Protein AF-A0A7K6CQE2-F1 (afdb_monomer_lite)

Radius of gyration: 11.88 Å; chains: 1; bounding box: 22×21×36 Å

Sequence (75 aa):
KEEPWETALKTTVVDIEVGEFRGHRVSVWDLLHSQYIPEENRKELLELYEAGELTLEQVKTVVSTIVTRTAAAAA

Structure (mmCIF, N/CA/C/O backbone):
data_AF-A0A7K6CQE2-F1
#
_entry.id   AF-A0A7K6CQE2-F1
#
loop_
_atom_site.group_PDB
_atom_site.id
_atom_site.type_symbol
_atom_site.label_atom_id
_atom_site.label_alt_id
_atom_site.label_comp_id
_atom_site.label_asym_id
_atom_site.label_entity_id
_atom_site.label_seq_id
_atom_site.pdbx_PDB_ins_code
_atom_site.Cartn_x
_atom_site.Cartn_y
_atom_site.Cartn_z
_atom_site.occupancy
_atom_site.B_iso_or_equiv
_atom_site.auth_seq_id
_atom_site.auth_comp_id
_atom_site.auth_asym_id
_atom_site.auth_atom_id
_atom_site.pdbx_PDB_model_num
ATOM 1 N N . LYS A 1 1 ? -2.779 -13.450 17.554 1.00 54.03 1 LYS A N 1
ATOM 2 C CA . LYS A 1 1 ? -3.939 -12.663 17.082 1.00 54.03 1 LYS A CA 1
ATOM 3 C C . LYS A 1 1 ? -3.496 -12.073 15.761 1.00 54.03 1 LYS A C 1
ATOM 5 O O . LYS A 1 1 ? -2.415 -11.511 15.755 1.00 54.03 1 LYS A O 1
ATOM 10 N N . GLU A 1 2 ? -4.222 -12.300 14.673 1.00 62.69 2 GLU A N 1
ATOM 11 C CA . GLU A 1 2 ? -3.968 -11.534 13.449 1.00 62.69 2 GLU A CA 1
ATOM 12 C C . GLU A 1 2 ? -4.425 -10.100 13.717 1.00 62.69 2 GLU A C 1
ATOM 14 O O . GLU A 1 2 ? -5.505 -9.888 14.282 1.00 62.69 2 GLU A O 1
ATOM 19 N N . GLU A 1 3 ? -3.574 -9.133 13.399 1.00 81.38 3 GLU A N 1
ATOM 20 C CA . GLU A 1 3 ? -3.905 -7.728 13.581 1.00 81.38 3 GLU A CA 1
ATOM 21 C C . GLU A 1 3 ? -4.965 -7.306 12.544 1.00 81.38 3 GLU A C 1
ATOM 23 O O . GLU A 1 3 ? -4.974 -7.802 11.409 1.00 81.38 3 GLU A O 1
ATOM 28 N N . PRO A 1 4 ? -5.884 -6.388 12.891 1.00 84.19 4 PRO A N 1
ATOM 29 C CA . PRO A 1 4 ? -6.945 -5.959 11.978 1.00 84.19 4 PRO A CA 1
ATOM 30 C C . PRO A 1 4 ? -6.389 -5.332 10.691 1.00 84.19 4 PRO A C 1
ATOM 32 O O . PRO A 1 4 ? -6.991 -5.459 9.623 1.00 84.19 4 PRO A O 1
ATOM 35 N N . TRP A 1 5 ? -5.212 -4.708 10.777 1.00 83.62 5 TRP A N 1
ATOM 36 C CA . TRP A 1 5 ? -4.509 -4.144 9.635 1.00 83.62 5 TRP A CA 1
ATOM 37 C C . TRP A 1 5 ? -4.023 -5.213 8.649 1.00 83.62 5 TRP A C 1
ATOM 39 O O . TRP A 1 5 ? -4.143 -5.033 7.438 1.00 83.62 5 TRP A O 1
ATOM 49 N N . GLU A 1 6 ? -3.561 -6.359 9.144 1.00 88.25 6 GLU A N 1
ATOM 50 C CA . GLU A 1 6 ? -3.064 -7.455 8.311 1.00 88.25 6 GLU A CA 1
ATOM 51 C C . GLU A 1 6 ? -4.197 -8.041 7.456 1.00 88.25 6 GLU A C 1
ATOM 53 O O . GLU A 1 6 ? -4.050 -8.254 6.251 1.00 88.25 6 GLU A O 1
ATOM 58 N N . THR A 1 7 ? -5.378 -8.216 8.055 1.00 90.25 7 THR A N 1
ATOM 59 C CA . THR A 1 7 ? -6.567 -8.692 7.332 1.00 90.25 7 THR A CA 1
ATOM 60 C C . THR A 1 7 ? -7.013 -7.685 6.266 1.00 90.25 7 THR A C 1
ATOM 62 O O . THR A 1 7 ? -7.356 -8.076 5.148 1.00 90.25 7 THR A O 1
ATOM 65 N N . ALA A 1 8 ? -6.972 -6.382 6.560 1.00 90.00 8 ALA A N 1
ATOM 66 C CA . ALA A 1 8 ? -7.305 -5.342 5.585 1.00 90.00 8 ALA A CA 1
ATOM 67 C C . ALA A 1 8 ? -6.368 -5.377 4.360 1.00 90.00 8 ALA A C 1
ATOM 69 O O . ALA A 1 8 ? -6.830 -5.289 3.220 1.00 90.00 8 ALA A O 1
ATOM 70 N N . LEU A 1 9 ? -5.066 -5.590 4.573 1.00 90.94 9 LEU A N 1
ATOM 71 C CA . LEU A 1 9 ? -4.086 -5.705 3.487 1.00 90.94 9 LEU A CA 1
ATOM 72 C C . LEU A 1 9 ? -4.256 -6.996 2.672 1.00 90.94 9 LEU A C 1
ATOM 74 O O . LEU A 1 9 ? -4.167 -6.949 1.445 1.00 90.94 9 LEU A O 1
ATOM 78 N N . LYS A 1 10 ? -4.542 -8.133 3.322 1.00 90.88 10 LYS A N 1
ATOM 79 C CA . LYS A 1 10 ? -4.799 -9.421 2.646 1.00 90.88 10 LYS A CA 1
ATOM 80 C C . LYS A 1 10 ? -6.093 -9.408 1.825 1.00 90.88 10 LYS A C 1
ATOM 82 O O . LYS A 1 10 ? -6.162 -10.012 0.760 1.00 90.88 10 LYS A O 1
ATOM 87 N N . THR A 1 11 ? -7.128 -8.726 2.312 1.00 91.88 11 THR A N 1
ATOM 88 C CA . THR A 1 11 ? -8.425 -8.618 1.615 1.00 91.88 11 THR A CA 1
ATOM 89 C C . THR A 1 11 ? -8.394 -7.608 0.470 1.00 91.88 11 THR A C 1
ATOM 91 O O . THR A 1 11 ? -9.153 -7.733 -0.494 1.00 91.88 11 THR A O 1
ATOM 94 N N . THR A 1 12 ? -7.501 -6.621 0.542 1.00 91.12 12 THR A N 1
ATOM 95 C CA . THR A 1 12 ? -7.335 -5.619 -0.510 1.00 91.12 12 THR A CA 1
ATOM 96 C C . THR A 1 12 ? -6.503 -6.183 -1.642 1.00 91.12 12 THR A C 1
ATOM 98 O O . THR A 1 12 ? -5.307 -6.410 -1.497 1.00 91.12 12 THR A O 1
ATOM 101 N N . VAL A 1 13 ? -7.130 -6.356 -2.802 1.00 90.56 13 VAL A N 1
ATOM 102 C CA . VAL A 1 13 ? -6.454 -6.799 -4.023 1.00 90.56 13 VAL A CA 1
ATOM 103 C C . VAL A 1 13 ? -6.189 -5.640 -4.975 1.00 90.56 13 VAL A C 1
ATOM 105 O O . VAL A 1 13 ? -6.983 -4.697 -5.097 1.00 90.56 13 VAL A O 1
ATOM 108 N N . VAL A 1 14 ? -5.060 -5.727 -5.665 1.00 88.12 14 VAL A N 1
ATOM 109 C CA . VAL A 1 14 ? -4.609 -4.779 -6.677 1.00 88.12 14 VAL A CA 1
ATOM 110 C C . VAL A 1 14 ? -4.502 -5.519 -7.997 1.00 88.12 14 VAL A C 1
ATOM 112 O O . VAL A 1 14 ? -3.960 -6.622 -8.059 1.00 88.12 14 VAL A O 1
ATOM 115 N N . ASP A 1 15 ? -5.062 -4.912 -9.036 1.00 87.00 15 ASP A N 1
ATOM 116 C CA . ASP A 1 15 ? -4.861 -5.368 -10.403 1.00 87.00 15 ASP A CA 1
ATOM 117 C C . ASP A 1 15 ? -3.552 -4.754 -10.891 1.00 87.00 15 ASP A C 1
ATOM 119 O O . ASP A 1 15 ? -3.399 -3.529 -10.884 1.00 87.00 15 ASP A O 1
ATOM 123 N N . ILE A 1 16 ? -2.582 -5.602 -11.217 1.00 84.25 16 ILE A N 1
ATOM 124 C CA . ILE A 1 16 ? -1.300 -5.157 -11.746 1.00 84.25 16 ILE A CA 1
ATOM 125 C C . ILE A 1 16 ? -1.327 -5.374 -13.255 1.00 84.25 16 ILE A C 1
ATOM 127 O O . ILE A 1 16 ? -1.578 -6.473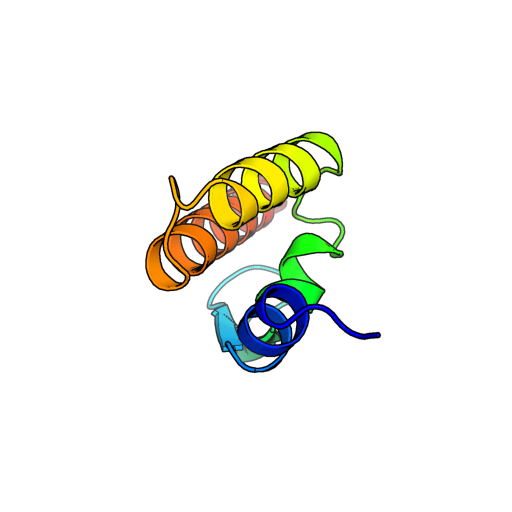 -13.746 1.00 84.25 16 ILE A O 1
ATOM 131 N N . GLU A 1 17 ? -1.049 -4.315 -14.010 1.00 81.31 17 GLU A N 1
ATOM 132 C CA . GLU A 1 17 ? -1.089 -4.344 -15.478 1.00 81.31 17 GLU A CA 1
ATOM 133 C C . GLU A 1 17 ? 0.301 -4.516 -16.114 1.00 81.31 17 GLU A C 1
ATOM 135 O O . GLU A 1 17 ? 0.435 -4.536 -17.340 1.00 81.31 17 GLU A O 1
ATOM 140 N N . VAL A 1 18 ? 1.348 -4.670 -15.295 1.00 78.31 18 VAL A N 1
ATOM 141 C CA . VAL A 1 18 ? 2.752 -4.717 -15.729 1.00 78.31 18 VAL A CA 1
ATOM 142 C C . VAL A 1 18 ? 3.572 -5.787 -14.995 1.00 78.31 18 VAL A C 1
ATOM 144 O O . VAL A 1 18 ? 3.202 -6.248 -13.920 1.00 78.31 18 VAL A O 1
ATOM 147 N N . GLY A 1 19 ? 4.713 -6.179 -15.568 1.00 77.06 19 GLY A N 1
ATOM 148 C CA . GLY A 1 19 ? 5.615 -7.166 -14.961 1.00 77.06 19 GLY A CA 1
ATOM 149 C C . GLY A 1 19 ? 5.033 -8.579 -14.883 1.00 77.06 19 GLY A C 1
ATOM 150 O O . GLY A 1 19 ? 4.143 -8.944 -15.650 1.00 77.06 19 GLY A O 1
ATOM 151 N N . GLU A 1 20 ? 5.542 -9.380 -13.944 1.00 79.75 20 GLU A N 1
ATOM 152 C CA . GLU A 1 20 ? 5.138 -10.783 -13.736 1.00 79.75 20 GLU A CA 1
ATOM 153 C C . GLU A 1 20 ? 3.698 -10.916 -13.218 1.00 79.75 20 GLU A C 1
ATOM 155 O O . GLU A 1 20 ? 3.017 -11.897 -13.499 1.00 79.75 20 GLU A O 1
ATOM 160 N N . PHE A 1 21 ? 3.201 -9.895 -12.516 1.00 81.44 21 PHE A N 1
ATOM 161 C CA . PHE A 1 21 ? 1.835 -9.867 -11.995 1.00 81.44 21 PHE A CA 1
ATOM 162 C C . PHE A 1 21 ? 0.807 -9.348 -13.002 1.00 81.44 21 PHE A C 1
ATOM 164 O O . PHE A 1 21 ? -0.362 -9.193 -12.653 1.00 81.44 21 PHE A O 1
ATOM 171 N N . ARG A 1 22 ? 1.208 -9.096 -14.255 1.00 82.94 22 ARG A N 1
ATOM 17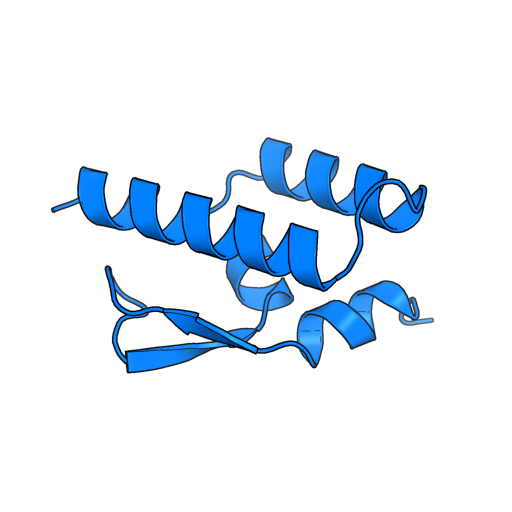2 C CA . ARG A 1 22 ? 0.303 -8.609 -15.295 1.00 82.94 22 ARG A CA 1
ATOM 173 C C . ARG A 1 22 ? -0.904 -9.537 -15.455 1.00 82.94 22 ARG A C 1
ATOM 175 O O . ARG A 1 22 ? -0.745 -10.725 -15.735 1.00 82.94 22 ARG A O 1
ATOM 182 N N . GLY A 1 23 ? -2.107 -8.983 -15.302 1.00 82.25 23 GLY A N 1
ATOM 183 C CA . GLY A 1 23 ? -3.366 -9.726 -15.428 1.00 82.25 23 GLY A CA 1
ATOM 184 C C . GLY A 1 23 ? -3.687 -10.629 -14.233 1.00 82.25 23 GLY A C 1
ATOM 185 O O . GLY A 1 23 ? -4.606 -11.444 -14.319 1.00 82.25 23 GLY A O 1
ATOM 186 N N . HIS A 1 24 ? -2.947 -10.491 -13.129 1.00 84.25 24 HIS A N 1
ATOM 187 C CA . HIS A 1 24 ? -3.208 -11.180 -11.873 1.00 84.25 24 HIS A CA 1
ATOM 188 C C . HIS A 1 24 ? -3.689 -10.187 -10.813 1.00 84.25 24 HIS A C 1
ATOM 190 O O . HIS A 1 24 ? -3.155 -9.088 -10.659 1.00 84.25 24 HIS A O 1
ATOM 196 N N . ARG A 1 25 ? -4.693 -10.611 -10.039 1.00 87.12 25 ARG A N 1
ATOM 197 C CA . ARG A 1 25 ? -5.161 -9.889 -8.852 1.00 87.12 25 ARG A CA 1
ATOM 198 C C . ARG A 1 25 ? -4.364 -10.372 -7.655 1.00 87.12 25 ARG A C 1
ATOM 200 O O . ARG A 1 25 ? -4.567 -11.495 -7.201 1.00 87.12 25 ARG A O 1
ATOM 207 N N . VAL A 1 26 ? -3.472 -9.526 -7.162 1.00 89.88 26 VAL A N 1
ATOM 208 C CA . VAL A 1 26 ? -2.567 -9.854 -6.054 1.00 89.88 26 VAL A CA 1
ATOM 209 C C . VAL A 1 26 ? -2.958 -9.019 -4.842 1.00 89.88 26 VAL A C 1
ATOM 211 O O . VAL A 1 26 ? -3.332 -7.852 -4.990 1.00 89.88 26 VAL A O 1
ATOM 214 N N . SER A 1 27 ? -2.939 -9.603 -3.643 1.00 92.25 27 SER A N 1
ATOM 215 C CA . SER A 1 27 ? -3.243 -8.834 -2.436 1.00 92.25 27 SER A CA 1
ATOM 216 C C . SER A 1 27 ? -2.142 -7.810 -2.153 1.00 92.25 27 SER A C 1
ATOM 218 O O . SER A 1 27 ? -0.977 -8.026 -2.486 1.00 92.25 27 SER A O 1
ATOM 220 N N . VAL A 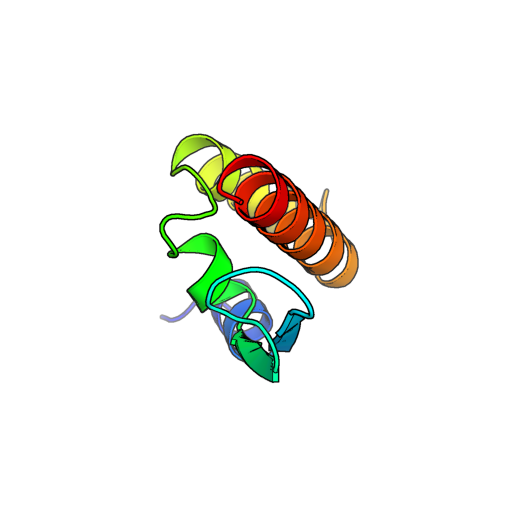1 28 ? -2.492 -6.684 -1.528 1.00 91.75 28 VAL A N 1
ATOM 221 C CA . VAL A 1 28 ? -1.502 -5.680 -1.104 1.00 91.75 28 VAL A CA 1
ATOM 222 C C . VAL A 1 28 ? -0.470 -6.326 -0.177 1.00 91.75 28 VAL A C 1
ATOM 224 O O . VAL A 1 28 ? 0.716 -6.033 -0.288 1.00 91.75 28 VAL A O 1
ATOM 227 N N . TRP A 1 29 ? -0.909 -7.247 0.684 1.00 91.94 29 TRP A N 1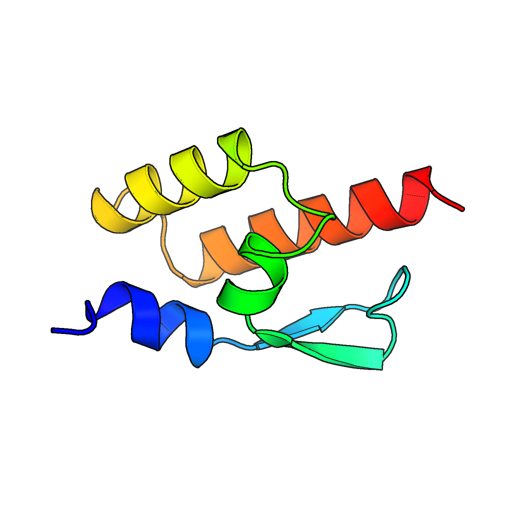
ATOM 228 C CA . TRP A 1 29 ? -0.032 -8.039 1.543 1.00 91.94 29 TRP A CA 1
ATOM 229 C C . TRP A 1 29 ? 0.976 -8.889 0.752 1.00 91.94 29 TRP A C 1
ATOM 231 O O . TRP A 1 29 ? 2.176 -8.822 1.015 1.00 91.94 29 TRP A O 1
ATOM 241 N N . ASP A 1 30 ? 0.513 -9.645 -0.245 1.00 90.31 30 ASP A N 1
ATOM 242 C CA . ASP A 1 30 ? 1.388 -10.471 -1.085 1.00 90.31 30 ASP A CA 1
ATOM 243 C C . ASP A 1 30 ? 2.365 -9.610 -1.894 1.00 90.31 30 ASP A C 1
ATOM 245 O O . ASP A 1 30 ? 3.529 -9.974 -2.037 1.00 90.31 30 ASP A O 1
ATOM 249 N N . LEU A 1 31 ? 1.934 -8.436 -2.372 1.00 89.50 31 LEU A N 1
ATOM 250 C CA . LEU A 1 31 ? 2.812 -7.487 -3.062 1.00 89.50 31 LEU A CA 1
ATOM 251 C C . LEU A 1 31 ? 3.875 -6.901 -2.126 1.00 89.50 31 LEU A C 1
ATOM 253 O O . LEU A 1 31 ? 5.038 -6.818 -2.517 1.00 89.50 31 LEU A O 1
ATOM 257 N N . LEU A 1 32 ? 3.506 -6.536 -0.896 1.00 89.31 32 LEU A N 1
ATOM 258 C CA . LEU A 1 32 ? 4.444 -6.078 0.136 1.00 89.31 32 LEU A CA 1
ATOM 259 C C . LEU A 1 32 ? 5.491 -7.148 0.466 1.00 89.31 32 LEU A C 1
ATOM 261 O O . LEU A 1 32 ? 6.643 -6.814 0.719 1.00 89.31 32 LEU A O 1
ATOM 265 N N . HIS A 1 33 ? 5.101 -8.423 0.453 1.00 86.12 33 HIS A N 1
ATOM 266 C CA . HIS A 1 33 ? 5.995 -9.567 0.650 1.00 86.12 33 HIS A CA 1
ATOM 267 C C . HIS A 1 33 ? 6.659 -10.074 -0.639 1.00 86.12 33 HIS A C 1
ATOM 269 O O . HIS A 1 33 ? 7.433 -11.032 -0.590 1.00 86.12 33 HIS A O 1
ATOM 275 N N . SER A 1 34 ? 6.382 -9.448 -1.782 1.00 86.69 34 SER A N 1
ATOM 276 C CA . SER A 1 34 ? 6.983 -9.816 -3.059 1.00 86.69 34 SER A CA 1
ATOM 277 C C . SER A 1 34 ? 8.364 -9.187 -3.231 1.00 86.69 34 SER A C 1
ATOM 279 O O . SER A 1 34 ? 8.680 -8.153 -2.648 1.00 86.69 34 SER A O 1
ATOM 281 N N . GLN A 1 35 ? 9.163 -9.754 -4.134 1.00 84.81 35 GLN A N 1
ATOM 282 C CA . GLN A 1 35 ? 10.477 -9.219 -4.516 1.00 84.81 35 GLN A CA 1
ATOM 283 C C . GLN A 1 35 ? 10.449 -7.796 -5.106 1.00 84.81 35 GLN A C 1
ATOM 285 O O . GLN A 1 35 ? 11.498 -7.175 -5.254 1.00 84.81 35 GLN A O 1
ATOM 290 N N . TYR A 1 36 ? 9.271 -7.276 -5.466 1.00 85.06 36 TYR A N 1
ATOM 291 C CA . TYR A 1 36 ? 9.129 -5.933 -6.031 1.00 85.06 36 TYR A CA 1
ATOM 292 C C . TYR A 1 36 ? 9.278 -4.837 -4.982 1.00 85.06 36 TYR A C 1
ATOM 294 O O . TYR A 1 36 ? 9.653 -3.715 -5.329 1.00 85.06 36 TYR A O 1
ATOM 302 N N . ILE A 1 37 ? 8.955 -5.153 -3.725 1.00 88.06 37 ILE A N 1
ATOM 303 C CA . ILE A 1 37 ? 9.002 -4.213 -2.614 1.00 88.06 37 ILE A CA 1
ATOM 304 C C . ILE A 1 37 ? 10.130 -4.646 -1.679 1.00 88.06 37 ILE A C 1
ATOM 306 O O . ILE A 1 37 ? 10.054 -5.718 -1.079 1.00 88.06 37 ILE A O 1
ATOM 310 N N . PRO A 1 38 ? 11.187 -3.832 -1.535 1.00 87.50 38 PRO A N 1
ATOM 311 C CA . PRO A 1 38 ? 12.243 -4.137 -0.588 1.00 87.50 38 PRO A CA 1
ATOM 312 C C . PRO A 1 38 ? 11.702 -4.078 0.843 1.00 87.50 38 PRO A C 1
ATOM 314 O O . PRO A 1 38 ? 10.773 -3.329 1.156 1.00 87.50 38 PRO A O 1
ATOM 317 N N . GLU A 1 39 ? 12.319 -4.854 1.729 1.00 88.69 39 GLU A N 1
ATOM 318 C CA . GLU A 1 39 ? 11.890 -4.974 3.124 1.00 88.69 39 GLU A CA 1
ATOM 319 C C . GLU A 1 39 ? 11.834 -3.624 3.859 1.00 88.69 39 GLU A C 1
ATOM 321 O O . GLU A 1 39 ? 10.937 -3.423 4.675 1.00 88.69 39 GLU A O 1
ATOM 326 N N . GLU A 1 40 ? 12.731 -2.689 3.528 1.00 89.25 40 GLU A N 1
ATOM 327 C CA . GLU A 1 40 ? 12.750 -1.327 4.078 1.00 89.25 40 GLU A CA 1
ATOM 328 C C . GLU A 1 40 ? 11.457 -0.565 3.752 1.00 89.25 40 GLU A C 1
ATOM 330 O O . GLU A 1 40 ? 10.741 -0.155 4.663 1.00 89.25 40 GLU A O 1
ATOM 335 N N . ASN A 1 41 ? 11.084 -0.484 2.469 1.00 89.06 41 ASN A N 1
ATOM 336 C CA . ASN A 1 41 ? 9.837 0.152 2.040 1.00 89.06 41 ASN A CA 1
ATOM 337 C C . ASN A 1 41 ? 8.603 -0.534 2.632 1.00 89.06 41 ASN A C 1
ATOM 339 O O . ASN A 1 41 ? 7.640 0.142 2.990 1.00 89.06 41 ASN A O 1
ATOM 343 N N . ARG A 1 42 ? 8.609 -1.873 2.726 1.00 90.94 42 ARG A N 1
ATOM 344 C CA . ARG A 1 42 ? 7.518 -2.612 3.376 1.00 90.94 42 ARG A CA 1
ATOM 345 C C . ARG A 1 42 ? 7.378 -2.176 4.828 1.00 90.94 42 ARG A C 1
ATOM 347 O O . ARG A 1 42 ? 6.267 -1.905 5.268 1.00 90.94 42 ARG A O 1
ATOM 354 N N . LYS A 1 43 ? 8.486 -2.147 5.567 1.00 90.75 43 LYS A N 1
ATOM 355 C CA . LYS A 1 43 ? 8.481 -1.811 6.987 1.00 90.75 43 LYS A CA 1
ATOM 356 C C . LYS A 1 43 ? 7.981 -0.384 7.208 1.00 90.75 43 LYS A C 1
ATOM 358 O O . LYS A 1 43 ? 7.059 -0.204 7.991 1.00 90.75 43 LYS A O 1
ATOM 363 N N . GLU A 1 44 ? 8.489 0.573 6.437 1.00 92.31 44 GLU A N 1
ATOM 364 C CA . GLU A 1 44 ? 8.060 1.973 6.509 1.00 92.31 44 GLU A CA 1
ATOM 365 C C . GLU A 1 44 ? 6.561 2.134 6.197 1.00 92.31 44 GLU A C 1
ATOM 367 O O . GLU A 1 44 ? 5.838 2.799 6.935 1.00 92.31 44 GLU A O 1
ATOM 372 N N . LEU A 1 45 ? 6.053 1.462 5.156 1.00 90.94 45 LEU A N 1
ATOM 373 C CA . LEU A 1 45 ? 4.624 1.475 4.821 1.00 90.94 45 LEU A CA 1
ATOM 374 C C . LEU A 1 45 ? 3.747 0.906 5.938 1.00 90.94 45 LEU A C 1
ATOM 376 O O . LEU A 1 45 ? 2.676 1.451 6.207 1.00 90.94 45 LEU A O 1
ATOM 380 N N . LEU A 1 46 ? 4.179 -0.191 6.564 1.00 89.62 46 LEU A N 1
ATOM 381 C CA . LEU A 1 46 ? 3.454 -0.812 7.670 1.00 89.62 46 LEU A CA 1
ATOM 382 C C . LEU A 1 46 ? 3.481 0.063 8.923 1.00 89.62 46 LEU A C 1
ATOM 384 O O . LEU A 1 46 ? 2.438 0.226 9.546 1.00 89.62 46 LEU A O 1
ATOM 388 N N . GLU A 1 47 ? 4.624 0.669 9.253 1.00 91.56 47 GLU A N 1
ATOM 389 C CA . GLU A 1 47 ? 4.749 1.599 10.382 1.00 91.56 47 GLU A CA 1
ATOM 390 C C . GLU A 1 47 ? 3.844 2.824 10.193 1.00 91.56 47 GLU A C 1
ATOM 392 O O . GLU A 1 47 ? 3.118 3.199 11.110 1.00 91.56 47 GLU A O 1
ATOM 397 N N . LEU A 1 48 ? 3.806 3.403 8.989 1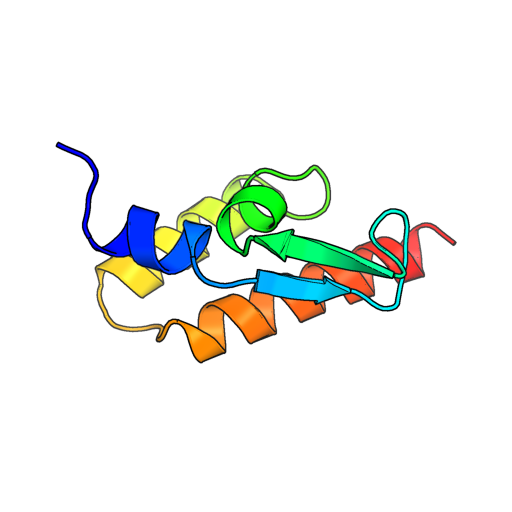.00 91.56 48 LEU A N 1
ATOM 398 C CA . LEU A 1 48 ? 2.921 4.527 8.674 1.00 91.56 48 LEU A CA 1
ATOM 399 C C . LEU A 1 48 ? 1.436 4.130 8.677 1.00 91.56 48 LEU A C 1
ATOM 401 O O . LEU A 1 48 ? 0.587 4.910 9.110 1.00 91.56 48 LEU A O 1
ATOM 405 N N . TYR A 1 49 ? 1.096 2.929 8.204 1.00 89.75 49 TYR A N 1
ATOM 406 C CA . TYR A 1 49 ? -0.281 2.432 8.250 1.00 89.75 49 TYR A CA 1
ATOM 407 C C . TYR A 1 49 ? -0.737 2.156 9.688 1.00 89.75 49 TYR A C 1
ATOM 409 O O . TYR A 1 49 ? -1.845 2.531 10.069 1.00 89.75 49 TYR A O 1
ATOM 417 N N . GLU A 1 50 ? 0.121 1.541 10.503 1.00 88.06 50 GLU A N 1
ATOM 418 C CA . GLU A 1 50 ? -0.152 1.272 11.917 1.00 88.06 50 GLU A CA 1
ATOM 419 C C . GLU A 1 50 ? -0.239 2.571 12.732 1.00 88.06 50 GLU A C 1
ATOM 421 O O . GLU A 1 50 ? -1.107 2.700 13.596 1.00 88.06 50 GLU A O 1
ATOM 426 N N . ALA A 1 51 ? 0.579 3.573 12.396 1.00 89.88 51 ALA A N 1
ATOM 427 C CA . ALA A 1 51 ? 0.491 4.920 12.955 1.00 89.88 51 ALA A CA 1
ATOM 428 C C . ALA A 1 51 ? -0.777 5.684 12.520 1.00 89.88 51 ALA A C 1
ATOM 430 O O . ALA A 1 51 ? -1.088 6.728 13.094 1.00 89.88 51 ALA A O 1
ATOM 431 N N . GLY A 1 52 ? -1.516 5.183 11.522 1.00 88.25 52 GLY A N 1
ATOM 432 C CA . GLY A 1 52 ? -2.684 5.851 10.943 1.00 88.25 52 GLY A CA 1
ATOM 433 C C . GLY A 1 52 ? -2.341 7.038 10.034 1.00 88.25 52 GLY A C 1
ATOM 434 O O . GLY A 1 52 ? -3.238 7.784 9.646 1.00 88.25 52 GLY A O 1
ATOM 435 N N . GLU A 1 53 ? -1.065 7.207 9.684 1.00 91.69 53 GLU A N 1
ATOM 436 C CA . GLU A 1 53 ? -0.572 8.221 8.740 1.00 91.69 53 GLU A CA 1
ATOM 437 C C . GLU A 1 53 ? -0.943 7.856 7.296 1.00 91.69 53 GLU A C 1
ATOM 439 O O . GLU A 1 53 ? -1.180 8.729 6.457 1.00 91.69 53 GLU A O 1
ATOM 444 N N . LEU A 1 54 ? -1.012 6.552 7.002 1.00 91.06 54 LEU A N 1
ATOM 445 C CA . LEU A 1 54 ? -1.445 6.028 5.713 1.00 91.06 54 LEU A CA 1
ATOM 446 C C . LEU A 1 54 ? -2.763 5.273 5.822 1.00 91.06 54 LEU A C 1
ATOM 448 O O . LEU A 1 54 ? -2.974 4.428 6.687 1.00 91.06 54 LEU A O 1
ATOM 452 N N . THR A 1 55 ? -3.630 5.528 4.851 1.00 90.50 55 THR A N 1
ATOM 453 C CA . THR A 1 55 ? -4.852 4.759 4.620 1.00 90.50 55 THR A CA 1
ATOM 454 C C . THR A 1 55 ? -4.604 3.583 3.680 1.00 90.50 55 THR A C 1
ATOM 456 O O . THR A 1 55 ? -3.629 3.540 2.926 1.00 90.50 55 THR A O 1
ATOM 459 N N . LEU A 1 56 ? -5.537 2.631 3.671 1.00 88.50 56 LEU A N 1
ATOM 460 C CA . LEU A 1 56 ? -5.446 1.410 2.866 1.00 88.50 56 LEU A CA 1
ATOM 461 C C . LEU A 1 56 ? -5.337 1.714 1.365 1.00 88.50 56 LEU A C 1
ATOM 463 O O . LEU A 1 56 ? -4.583 1.059 0.646 1.00 88.50 56 LEU A O 1
ATOM 467 N N . GLU A 1 57 ? -6.041 2.748 0.897 1.00 89.06 57 GLU A N 1
ATOM 468 C CA . GLU A 1 57 ? -5.964 3.212 -0.490 1.00 89.06 57 GLU A CA 1
ATOM 469 C C . GLU A 1 57 ? -4.608 3.837 -0.832 1.00 89.06 57 GLU A C 1
ATOM 471 O O . GLU A 1 57 ? -4.091 3.627 -1.934 1.00 89.06 57 GLU A O 1
ATOM 476 N N . GLN A 1 58 ? -3.994 4.563 0.108 1.00 91.19 58 GLN A N 1
ATOM 477 C CA . GLN A 1 58 ? -2.652 5.108 -0.090 1.00 91.19 58 GLN A CA 1
ATOM 478 C C . GLN A 1 58 ? -1.614 3.990 -0.136 1.00 91.19 58 GLN A C 1
ATOM 480 O O . GLN A 1 58 ? -0.819 3.963 -1.072 1.00 91.19 58 GLN A O 1
ATOM 485 N N . VAL A 1 59 ? -1.663 3.028 0.796 1.00 90.38 59 VAL A N 1
ATOM 486 C CA . VAL A 1 59 ? -0.771 1.855 0.768 1.00 90.38 59 VAL A CA 1
ATOM 487 C C . VAL A 1 59 ? -0.924 1.118 -0.559 1.00 90.38 59 VAL A C 1
ATOM 489 O O . VAL A 1 59 ? 0.069 0.873 -1.238 1.00 90.38 59 VAL A O 1
ATOM 492 N N . LYS A 1 60 ? -2.161 0.855 -0.997 1.00 89.69 60 LYS A N 1
ATOM 493 C CA . LYS A 1 60 ? -2.450 0.252 -2.306 1.00 89.69 60 LYS A CA 1
ATOM 494 C C . LYS A 1 60 ? -1.811 1.030 -3.460 1.00 89.69 60 LYS A C 1
ATOM 496 O O . LYS A 1 60 ? -1.208 0.426 -4.345 1.00 89.69 60 LYS A O 1
ATOM 501 N N . THR A 1 61 ? -1.938 2.354 -3.457 1.00 90.69 61 THR A N 1
ATOM 502 C CA . THR A 1 61 ? -1.387 3.223 -4.505 1.00 90.69 61 THR A CA 1
ATOM 503 C C . THR A 1 61 ? 0.138 3.181 -4.519 1.00 90.69 61 THR A C 1
ATOM 505 O O . THR A 1 61 ? 0.737 3.016 -5.585 1.00 90.69 61 THR A O 1
ATOM 508 N N . VAL A 1 62 ? 0.777 3.275 -3.350 1.00 91.06 62 VAL A N 1
ATOM 509 C CA . VAL A 1 62 ? 2.240 3.229 -3.225 1.00 91.06 62 VAL A CA 1
ATOM 510 C C . VAL A 1 62 ? 2.768 1.868 -3.665 1.00 91.06 62 VAL A C 1
ATOM 512 O O . VAL A 1 62 ? 3.660 1.806 -4.506 1.00 91.06 62 VAL A O 1
ATOM 515 N N . VAL A 1 63 ? 2.169 0.782 -3.174 1.00 90.00 63 VAL A N 1
ATOM 516 C CA . VAL A 1 63 ? 2.522 -0.597 -3.534 1.00 90.00 63 VAL A CA 1
ATOM 517 C C . VAL A 1 63 ? 2.389 -0.823 -5.041 1.00 90.00 63 V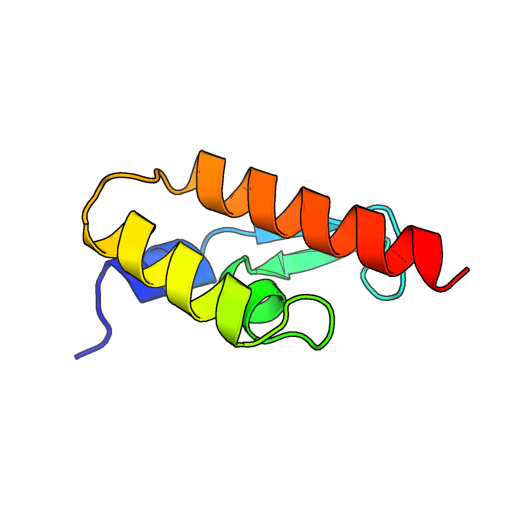AL A C 1
ATOM 519 O O . VAL A 1 63 ? 3.345 -1.266 -5.674 1.00 90.00 63 VAL A O 1
ATOM 522 N N . SER A 1 64 ? 1.259 -0.434 -5.640 1.00 88.31 64 SER A N 1
ATOM 523 C CA . SER A 1 64 ? 1.052 -0.524 -7.092 1.00 88.31 64 SER A CA 1
ATOM 524 C C . SER A 1 64 ? 2.093 0.281 -7.874 1.00 88.31 64 SER A C 1
ATOM 526 O O . SER A 1 64 ? 2.645 -0.195 -8.867 1.00 88.31 64 SER A O 1
ATOM 528 N N . THR A 1 65 ? 2.427 1.482 -7.396 1.00 89.94 65 THR A N 1
ATOM 529 C CA . THR A 1 65 ? 3.427 2.353 -8.029 1.00 89.94 65 THR A CA 1
ATOM 530 C C . THR A 1 65 ? 4.826 1.747 -7.963 1.00 89.94 65 THR A C 1
ATOM 532 O O . THR A 1 65 ? 5.543 1.770 -8.963 1.00 89.94 65 THR A O 1
ATOM 535 N N . ILE A 1 66 ? 5.226 1.191 -6.814 1.00 89.62 66 ILE A N 1
ATOM 536 C CA . ILE A 1 66 ? 6.527 0.529 -6.653 1.00 89.62 66 ILE A CA 1
ATOM 537 C C . ILE A 1 66 ? 6.605 -0.673 -7.590 1.00 89.62 66 ILE A C 1
ATOM 539 O O . ILE A 1 66 ? 7.531 -0.746 -8.392 1.00 89.62 66 ILE A O 1
ATOM 543 N N . VAL A 1 67 ? 5.604 -1.556 -7.553 1.00 87.88 67 VAL A N 1
ATOM 544 C CA . VAL A 1 67 ? 5.532 -2.732 -8.431 1.00 87.88 67 VAL A CA 1
ATOM 545 C C . VAL A 1 67 ? 5.612 -2.308 -9.892 1.00 87.88 67 VAL A C 1
ATOM 547 O O . VAL A 1 67 ? 6.406 -2.865 -10.644 1.00 87.88 67 VAL A O 1
ATOM 550 N N . THR A 1 68 ? 4.866 -1.272 -10.279 1.00 86.94 68 THR A N 1
ATOM 551 C CA . THR A 1 68 ? 4.845 -0.777 -11.657 1.00 86.94 68 THR A CA 1
ATOM 552 C C . THR A 1 68 ? 6.199 -0.236 -12.098 1.00 86.94 68 THR A C 1
ATOM 554 O O . THR A 1 68 ? 6.677 -0.564 -13.184 1.00 86.94 68 THR A O 1
ATOM 557 N N . ARG A 1 69 ? 6.853 0.565 -11.250 1.00 87.69 69 ARG A N 1
ATOM 558 C CA . ARG A 1 69 ? 8.182 1.123 -11.533 1.00 87.69 69 ARG A CA 1
ATOM 559 C C . ARG A 1 69 ? 9.251 0.039 -11.604 1.00 87.69 69 ARG A C 1
ATOM 561 O O . ARG A 1 69 ? 10.058 0.059 -12.528 1.00 87.69 69 ARG A O 1
ATOM 568 N N . THR A 1 70 ? 9.250 -0.895 -10.658 1.00 87.69 70 THR A N 1
ATOM 569 C CA . THR A 1 70 ? 10.215 -1.999 -10.609 1.00 87.69 70 THR A CA 1
ATOM 570 C C . THR A 1 70 ? 10.022 -2.940 -11.799 1.00 87.69 70 THR A C 1
ATOM 572 O O . THR A 1 70 ? 10.995 -3.302 -12.451 1.00 87.69 70 THR A O 1
ATOM 575 N N . ALA A 1 71 ? 8.773 -3.265 -12.149 1.00 84.25 71 ALA A N 1
ATOM 576 C CA . ALA A 1 71 ? 8.444 -4.044 -13.340 1.00 84.25 71 ALA A CA 1
ATOM 577 C C . ALA A 1 71 ? 8.908 -3.366 -14.635 1.00 84.25 71 ALA A C 1
ATOM 579 O O . ALA A 1 71 ? 9.457 -4.030 -15.507 1.00 84.25 71 ALA A O 1
ATOM 580 N N . ALA A 1 72 ? 8.699 -2.052 -14.761 1.00 80.62 72 ALA A N 1
ATOM 581 C CA . ALA A 1 72 ? 9.118 -1.293 -15.937 1.00 80.62 72 ALA A CA 1
ATOM 582 C C . ALA A 1 72 ? 10.645 -1.180 -16.060 1.00 80.62 72 ALA A C 1
ATOM 584 O O . ALA A 1 72 ? 11.156 -1.150 -17.171 1.00 80.62 72 ALA A O 1
ATOM 585 N N . ALA A 1 73 ? 11.373 -1.120 -14.942 1.00 77.81 73 ALA A N 1
ATOM 586 C CA . ALA A 1 73 ? 12.836 -1.072 -14.944 1.00 77.81 73 ALA A CA 1
ATOM 587 C C . ALA A 1 73 ? 13.493 -2.430 -15.255 1.00 77.81 73 ALA A C 1
ATOM 589 O O . ALA A 1 73 ? 14.662 -2.465 -15.630 1.00 77.81 73 ALA A O 1
ATOM 590 N N . ALA A 1 74 ? 12.764 -3.534 -15.070 1.00 68.06 74 ALA A N 1
ATOM 591 C CA . ALA A 1 74 ? 13.237 -4.889 -15.347 1.00 68.06 74 ALA A CA 1
ATOM 592 C C . ALA A 1 74 ? 12.957 -5.367 -16.790 1.00 68.06 74 ALA A C 1
ATOM 594 O O . ALA A 1 74 ? 13.372 -6.474 -17.135 1.00 68.06 74 ALA A O 1
ATOM 595 N N . ALA A 1 75 ? 12.254 -4.567 -17.604 1.00 58.00 75 ALA A N 1
ATOM 596 C CA . ALA A 1 75 ? 11.925 -4.841 -19.009 1.00 58.00 75 ALA A CA 1
ATOM 597 C C . ALA A 1 75 ? 12.900 -4.145 -19.970 1.00 58.00 75 ALA A C 1
ATOM 599 O O . ALA A 1 75 ? 13.214 -4.760 -21.015 1.00 58.00 75 ALA A O 1
#

Organism: Ptilonorhynchus violaceus (NCBI:txid28724)

pLDDT: mean 86.37, std 7.21, range [54.03, 92.31]

Foldseek 3Di:
DPDPVLVLQQPAWDAACFAPSRRHTHGLNVLLVDPLHDVVNSVVLVVCVVVVVDDPVRSNVVSNVSSRVSRVVVD

Secondary structure (DSSP, 8-state):
---HHHHHHHH-EEEE-SGGGTTEEEEHHHHHTSTTS-HHHHHHHHHHHHTTSS-HHHHHHHHHHHHHHHHHHT-